Protein AF-A0A7S4UGC6-F1 (afdb_monomer)

Solvent-accessible surface area (backbone atoms only — not comparable to full-atom values): 9106 Å² total; per-residue (Å²): 130,59,72,67,58,53,52,45,73,76,44,45,40,82,40,81,55,88,92,41,71,44,78,51,76,73,65,62,69,47,45,74,21,87,69,44,43,24,48,75,47,74,45,97,63,78,42,79,46,76,44,71,74,55,94,80,62,94,88,63,78,68,21,27,57,88,55,56,77,73,48,64,61,45,42,60,70,58,44,37,61,72,36,48,86,73,77,51,78,72,70,37,73,64,57,62,33,70,47,25,86,64,47,61,40,75,42,81,56,90,86,56,87,28,40,23,25,28,48,43,85,57,92,86,56,54,79,72,54,63,62,56,49,75,52,53,40,48,16,77,66,82,59,53,67,82,78,132

Mean predicted aligned error: 6.18 Å

Secondary structure (DSSP, 8-state):
--HHHHHHHHH-EE-SSTT-EE--TTGGGSEE-SS-SEEEEEETTTEEEEEESS---TTPPPEE-SS-HHHHTS-HHHHHHHHGGGTS---SHHHHSSEEEEEEEE-SSTT---EEEEEPPPTT--HHHHHHTTSPPPPTTT------

Organism: NCBI:txid311494

Foldseek 3Di:
DDPVVVCCQQAWDDFPPPPDTDHDPVVSVAAADLPFQWEWDDDPGHDIDIGGPDDDDPPDGGHYHPDDPVLSLDWLVSVQVVCVSNVDGDPHPQSVPQFGPSAWDADPPVPDRFTFTQTHDDPPDDPVVVVVSVWTAATPTPRHGDDD

InterPro domains:
  IPR001214 SET domain [PF00856] (25-66)
  IPR046341 SET domain superfamily [G3DSA:2.170.270.10] (2-100)
  IPR046341 SET domain superfamily [SSF82199] (17-93)
  IPR050869 Histone-lysine N-methyltransferase [PTHR12197] (3-142)

Sequence (148 aa):
LSAAVAVMQFNGFELPDPGALGLYERTSMIAHSCCPTAEFAFVDGDTVVVTALTGMEAGEEVTVSYLEPAGLLQSTPLRRSRLEGWLFTCRCQRCTWPADLARGFCCVDPGCRG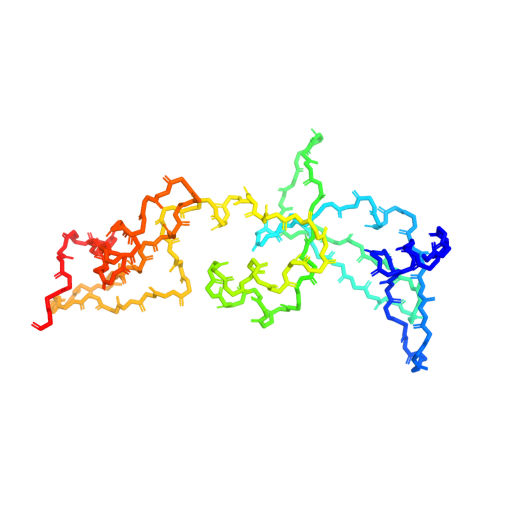TCFIPSVREDSDAHEAQAALATQPCDACGEELRG

Nearest PDB structures (foldseek):
  6fnd-assembly1_B  TM=8.288E-01  e=4.208E-10  Toxoplasma gondii TgCatPRC2
  4au7-assembly1_A  TM=7.842E-01  e=8.753E-03  Mus musculus
  8t9f-assembly1_K  TM=8.096E-01  e=1.059E-02  Homo sapiens
  8t9h-assembly1_K  TM=7.962E-01  e=1.757E-02  Homo sapiens
  2g46-assembly1_B  TM=7.131E-01  e=5.495E-02  Paramecium bursaria Chlorella virus 1

pLDDT: mean 89.68, std 12.52, range [46.31, 98.38]

Structure (mmCIF, N/CA/C/O backbone):
data_AF-A0A7S4UGC6-F1
#
_entry.id   AF-A0A7S4UGC6-F1
#
loop_
_atom_site.group_PDB
_atom_site.id
_atom_site.type_symbol
_atom_site.label_atom_id
_atom_site.label_alt_id
_atom_site.label_comp_id
_atom_site.label_asym_id
_atom_site.label_entity_id
_atom_site.label_seq_id
_atom_site.pdbx_PDB_ins_code
_atom_site.Cartn_x
_atom_site.Cartn_y
_atom_site.Cartn_z
_atom_site.occupancy
_atom_site.B_iso_or_equiv
_atom_site.auth_seq_id
_atom_site.auth_comp_id
_atom_site.auth_asym_id
_atom_site.auth_atom_id
_atom_site.pdbx_PDB_model_num
ATOM 1 N N . LEU A 1 1 ? 23.141 13.377 -9.007 1.00 59.78 1 LEU A N 1
ATOM 2 C CA . LEU A 1 1 ? 22.977 12.019 -9.575 1.00 59.78 1 LEU A CA 1
ATOM 3 C C . LEU A 1 1 ? 22.639 12.148 -11.054 1.00 59.78 1 LEU A C 1
ATOM 5 O O . LEU A 1 1 ? 21.972 13.113 -11.406 1.00 59.78 1 LEU A O 1
ATOM 9 N N . SER A 1 2 ? 23.101 11.240 -11.917 1.00 88.69 2 SER A N 1
ATOM 10 C CA . SER A 1 2 ? 22.647 11.223 -13.315 1.00 88.69 2 SER A CA 1
ATOM 11 C C . SER A 1 2 ? 21.170 10.811 -13.384 1.00 88.69 2 SER A C 1
ATOM 13 O O . SER A 1 2 ? 20.697 10.057 -12.533 1.00 88.69 2 SER A O 1
ATOM 15 N N . ALA A 1 3 ? 20.440 11.296 -14.393 1.00 90.94 3 ALA A N 1
ATOM 16 C CA . ALA A 1 3 ? 19.016 10.990 -14.564 1.00 90.94 3 ALA A CA 1
ATOM 17 C C . ALA A 1 3 ? 18.744 9.475 -14.643 1.00 90.94 3 ALA A C 1
ATOM 19 O O . ALA A 1 3 ? 17.786 8.993 -14.051 1.00 90.94 3 ALA A O 1
ATOM 20 N N . ALA A 1 4 ? 19.631 8.716 -15.293 1.00 90.88 4 ALA A N 1
ATOM 21 C CA . ALA A 1 4 ? 19.511 7.263 -15.406 1.00 90.88 4 ALA A CA 1
ATOM 22 C C . ALA A 1 4 ? 19.580 6.545 -14.046 1.00 90.88 4 ALA A C 1
ATOM 24 O O . ALA A 1 4 ? 18.800 5.631 -13.799 1.00 90.88 4 ALA A O 1
ATOM 25 N N . VAL A 1 5 ? 20.466 6.979 -13.140 1.00 91.56 5 VAL A N 1
ATOM 26 C CA . VAL A 1 5 ? 20.553 6.382 -11.795 1.00 91.56 5 VAL A CA 1
ATOM 27 C C . VAL A 1 5 ? 19.285 6.675 -10.997 1.00 91.56 5 VAL A C 1
ATOM 29 O O . VAL A 1 5 ? 18.788 5.788 -10.315 1.00 91.56 5 VAL A O 1
ATOM 32 N N . ALA A 1 6 ? 18.721 7.880 -11.125 1.00 93.00 6 ALA A N 1
ATOM 33 C CA . ALA A 1 6 ? 17.451 8.206 -10.480 1.00 93.00 6 ALA A CA 1
ATOM 34 C C . ALA A 1 6 ? 16.302 7.337 -11.021 1.00 93.00 6 ALA A C 1
ATOM 36 O O . ALA A 1 6 ? 15.535 6.790 -10.238 1.00 93.00 6 ALA A O 1
ATOM 37 N N . VAL A 1 7 ? 16.217 7.140 -12.344 1.00 94.62 7 VAL A N 1
ATOM 38 C CA . VAL A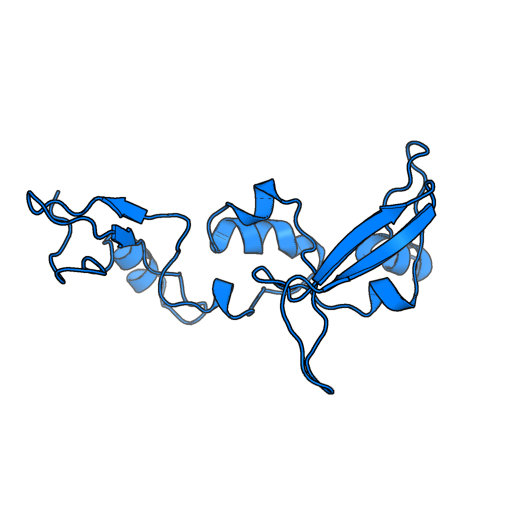 1 7 ? 15.211 6.247 -12.947 1.00 94.62 7 VAL A CA 1
ATOM 39 C C . VAL A 1 7 ? 15.309 4.840 -12.358 1.00 94.62 7 VAL A C 1
ATOM 41 O O . VAL A 1 7 ? 14.296 4.324 -11.890 1.00 94.62 7 VAL A O 1
ATOM 44 N N . MET A 1 8 ? 16.513 4.259 -12.311 1.00 94.12 8 MET A N 1
ATOM 45 C CA . MET A 1 8 ? 16.736 2.932 -11.724 1.00 94.12 8 MET A CA 1
ATOM 46 C C . MET A 1 8 ? 16.383 2.880 -10.236 1.00 94.12 8 MET A C 1
ATOM 48 O O . MET A 1 8 ? 15.808 1.899 -9.787 1.00 94.12 8 MET A O 1
ATOM 52 N N . GLN A 1 9 ? 16.692 3.928 -9.473 1.00 92.44 9 GLN A N 1
ATOM 53 C CA . GLN A 1 9 ? 16.428 3.968 -8.035 1.00 92.44 9 GLN A CA 1
ATOM 54 C C . GLN A 1 9 ? 14.929 3.914 -7.703 1.00 92.44 9 GLN A C 1
ATOM 56 O O . GLN A 1 9 ? 14.556 3.274 -6.727 1.00 92.44 9 GLN A O 1
ATOM 61 N N . PHE A 1 10 ? 14.079 4.584 -8.486 1.00 93.94 10 PHE A N 1
ATOM 62 C CA . PHE A 1 10 ? 12.641 4.669 -8.192 1.00 93.94 10 PHE A CA 1
ATOM 63 C C . PHE A 1 10 ? 11.782 3.648 -8.950 1.00 93.94 10 PHE A C 1
ATOM 65 O O . PHE A 1 10 ? 10.653 3.396 -8.538 1.00 93.94 10 PHE A O 1
ATOM 72 N N . ASN A 1 11 ? 12.291 3.089 -10.053 1.00 95.69 11 ASN A N 1
ATOM 73 C CA . ASN A 1 11 ? 11.522 2.229 -10.963 1.00 95.69 11 ASN A CA 1
ATOM 74 C C . ASN A 1 11 ? 12.177 0.871 -11.233 1.00 95.69 11 ASN A C 1
ATOM 76 O O . ASN A 1 11 ? 11.599 0.061 -11.956 1.00 95.69 11 ASN A O 1
ATOM 80 N N . GLY A 1 12 ? 13.394 0.647 -10.735 1.00 94.25 12 GLY A N 1
ATOM 81 C CA . GLY A 1 12 ? 14.115 -0.603 -10.919 1.00 94.25 12 GLY A CA 1
ATOM 82 C C . GLY A 1 12 ? 13.507 -1.719 -10.079 1.00 94.25 12 GLY A C 1
ATOM 83 O O . GLY A 1 12 ? 13.161 -1.514 -8.917 1.00 94.25 12 GLY A O 1
ATOM 84 N N . PHE A 1 13 ? 13.415 -2.904 -10.668 1.00 92.75 13 PHE A N 1
ATOM 85 C CA . PHE A 1 13 ? 12.984 -4.118 -9.989 1.00 92.75 13 PHE A CA 1
ATOM 86 C C . PHE A 1 13 ? 14.157 -5.084 -9.870 1.00 92.75 13 PHE A C 1
ATOM 88 O O . PHE A 1 13 ? 14.903 -5.259 -10.833 1.00 92.75 13 PHE A O 1
ATOM 95 N N . GLU A 1 14 ? 14.311 -5.717 -8.712 1.00 90.62 14 GLU A N 1
ATOM 96 C CA . GLU A 1 14 ? 15.311 -6.769 -8.522 1.00 90.62 14 GLU A CA 1
ATOM 97 C C . GLU A 1 14 ? 14.973 -7.993 -9.380 1.00 90.62 14 GLU A C 1
ATOM 99 O O . GLU A 1 14 ? 13.836 -8.465 -9.391 1.00 90.62 14 GLU A O 1
ATOM 104 N N . LEU A 1 15 ? 15.971 -8.483 -10.116 1.00 90.62 15 LEU A N 1
ATOM 105 C CA . LEU A 1 15 ? 15.883 -9.700 -10.921 1.00 90.62 15 LEU A CA 1
ATOM 106 C C . LEU A 1 15 ? 16.474 -10.898 -10.151 1.00 90.62 15 LEU A C 1
ATOM 108 O O . LEU A 1 15 ? 17.176 -10.700 -9.158 1.00 90.62 15 LEU A O 1
ATOM 112 N N . PRO A 1 16 ? 16.232 -12.147 -10.597 1.00 87.88 16 PRO A N 1
ATOM 113 C CA . PRO A 1 16 ? 16.747 -13.342 -9.925 1.00 87.88 16 PRO A CA 1
ATOM 114 C C . PRO A 1 16 ? 18.273 -13.383 -9.802 1.00 87.88 16 PRO A C 1
ATOM 116 O O . PRO A 1 16 ? 18.796 -13.940 -8.837 1.00 87.88 16 PRO A O 1
ATOM 119 N N . ASP A 1 17 ? 18.980 -12.799 -10.771 1.00 88.19 17 ASP A N 1
ATOM 120 C CA . ASP A 1 17 ? 20.432 -12.670 -10.724 1.00 88.19 17 ASP A CA 1
ATOM 121 C C . ASP A 1 17 ? 20.829 -11.624 -9.664 1.00 88.19 17 ASP A C 1
ATOM 123 O O . ASP A 1 17 ? 20.448 -10.455 -9.780 1.00 88.19 17 ASP A O 1
ATOM 127 N N . PRO A 1 18 ? 21.620 -11.989 -8.635 1.00 89.44 18 PRO A N 1
ATOM 128 C CA . PRO A 1 18 ? 21.940 -11.080 -7.540 1.00 89.44 18 PRO A CA 1
ATOM 129 C C . PRO A 1 18 ? 22.579 -9.769 -8.011 1.00 89.44 18 PRO A C 1
ATOM 131 O O . PRO A 1 18 ? 23.635 -9.760 -8.645 1.00 89.44 18 PRO A O 1
ATOM 134 N N . GLY A 1 19 ? 21.950 -8.647 -7.655 1.00 88.00 19 GLY A N 1
ATOM 135 C CA . GLY A 1 19 ? 22.405 -7.303 -8.018 1.00 88.00 19 GLY A CA 1
ATOM 136 C C . GLY A 1 19 ? 22.005 -6.848 -9.426 1.00 88.00 19 GLY A C 1
ATOM 137 O O . GLY A 1 19 ? 22.334 -5.722 -9.802 1.00 88.00 19 GLY A O 1
ATOM 138 N N . ALA A 1 20 ? 21.294 -7.677 -10.195 1.00 91.25 20 ALA A N 1
ATOM 139 C CA . ALA A 1 20 ? 20.696 -7.270 -11.457 1.00 91.25 20 ALA A CA 1
ATOM 140 C C . ALA A 1 20 ? 19.367 -6.537 -11.217 1.00 91.25 20 ALA A C 1
ATOM 142 O O . ALA A 1 20 ? 18.555 -6.928 -10.378 1.00 91.25 20 ALA A O 1
ATOM 143 N N . LEU A 1 21 ? 19.151 -5.466 -11.983 1.00 92.81 21 LEU A N 1
ATOM 144 C CA . LEU A 1 21 ? 17.931 -4.666 -11.949 1.00 92.81 21 LEU A CA 1
ATOM 145 C C . LEU A 1 21 ? 17.300 -4.612 -13.343 1.00 92.81 21 LEU A C 1
ATOM 147 O O . LEU A 1 21 ? 17.999 -4.390 -14.334 1.00 92.81 21 LEU A O 1
ATOM 151 N N . GLY A 1 22 ? 15.981 -4.762 -13.405 1.00 93.56 22 GLY A N 1
ATOM 152 C CA . GLY A 1 22 ? 15.168 -4.613 -14.609 1.00 93.56 22 GLY A CA 1
ATOM 153 C C . GLY A 1 22 ? 14.325 -3.339 -14.584 1.00 93.56 22 GLY A C 1
ATOM 154 O O . GLY A 1 22 ? 13.952 -2.848 -13.519 1.00 93.56 22 GLY A O 1
ATOM 155 N N . LEU A 1 23 ? 14.001 -2.811 -15.767 1.00 95.75 23 LEU A N 1
ATOM 156 C CA . LEU A 1 23 ? 13.029 -1.730 -15.946 1.00 95.75 23 LEU A CA 1
ATOM 157 C C . LEU A 1 23 ? 11.873 -2.219 -16.813 1.00 95.75 23 LEU A C 1
ATOM 159 O O . LEU A 1 23 ? 12.085 -2.720 -17.916 1.00 95.75 23 LEU A O 1
ATOM 163 N N . TYR A 1 24 ? 10.653 -2.001 -16.331 1.00 96.25 24 TYR A N 1
ATOM 164 C CA . TYR A 1 24 ? 9.425 -2.436 -16.986 1.00 96.25 24 TYR A CA 1
ATOM 165 C C . TYR A 1 24 ? 8.516 -1.236 -17.178 1.00 96.25 24 TYR A C 1
ATOM 167 O O . TYR A 1 24 ? 7.754 -0.887 -16.284 1.00 96.25 24 TYR A O 1
ATOM 175 N N . GLU A 1 25 ? 8.589 -0.615 -18.354 1.00 95.88 25 GLU A N 1
ATOM 176 C CA . GLU A 1 25 ? 7.938 0.668 -18.650 1.00 95.88 25 GLU A CA 1
ATOM 177 C C . GLU A 1 25 ? 6.478 0.730 -18.173 1.00 95.88 25 GLU A C 1
ATOM 179 O O . GLU A 1 25 ? 6.106 1.642 -17.443 1.00 95.88 25 GLU A O 1
ATOM 184 N N . ARG A 1 26 ? 5.657 -0.267 -18.533 1.00 96.31 26 ARG A N 1
ATOM 185 C CA . ARG A 1 26 ? 4.235 -0.309 -18.154 1.00 96.31 26 ARG A CA 1
ATOM 186 C C . ARG A 1 26 ? 4.028 -0.510 -16.657 1.00 96.31 26 ARG A C 1
ATOM 188 O O . ARG A 1 26 ? 3.158 0.134 -16.085 1.00 96.31 26 ARG A O 1
ATOM 195 N N . THR A 1 27 ? 4.820 -1.376 -16.030 1.00 96.44 27 THR A N 1
ATOM 196 C CA . THR A 1 27 ? 4.733 -1.640 -14.588 1.00 96.44 27 THR A CA 1
ATOM 197 C C . THR A 1 27 ? 5.153 -0.413 -13.784 1.00 96.44 27 THR A C 1
ATOM 199 O O . THR A 1 27 ? 4.518 -0.090 -12.788 1.00 96.44 27 THR A O 1
ATOM 202 N N . SER A 1 28 ? 6.161 0.328 -14.248 1.00 96.75 28 SER A N 1
ATOM 203 C CA . SER A 1 28 ? 6.637 1.565 -13.619 1.00 96.75 28 SER A CA 1
ATOM 204 C C . SER A 1 28 ? 5.616 2.712 -13.652 1.00 96.75 28 SER A C 1
ATOM 206 O O . SER A 1 28 ? 5.775 3.683 -12.921 1.00 96.75 28 SER A O 1
ATOM 208 N N . MET A 1 29 ? 4.561 2.620 -14.472 1.00 96.88 29 MET A N 1
ATOM 209 C CA . MET A 1 29 ? 3.458 3.592 -14.480 1.00 96.88 29 MET A CA 1
ATOM 210 C C . MET A 1 29 ? 2.371 3.288 -13.437 1.00 96.88 29 MET A C 1
ATOM 212 O O . MET A 1 29 ? 1.499 4.125 -13.217 1.00 96.88 29 MET A O 1
ATOM 216 N N . ILE A 1 30 ? 2.379 2.097 -12.830 1.00 97.94 30 ILE A N 1
ATOM 217 C CA . ILE A 1 30 ? 1.335 1.658 -11.900 1.00 97.94 30 ILE A CA 1
ATOM 218 C C . ILE A 1 30 ? 1.588 2.284 -10.533 1.00 97.94 30 ILE A C 1
ATOM 220 O O . ILE A 1 30 ? 2.634 2.055 -9.936 1.00 97.94 30 ILE A O 1
ATOM 224 N N . ALA A 1 31 ? 0.616 3.030 -10.012 1.00 98.00 31 ALA A N 1
ATOM 225 C CA . ALA A 1 31 ? 0.742 3.698 -8.726 1.00 98.00 31 ALA A CA 1
ATOM 226 C C . ALA A 1 31 ? 0.675 2.733 -7.529 1.00 98.00 31 ALA A C 1
ATOM 228 O O . 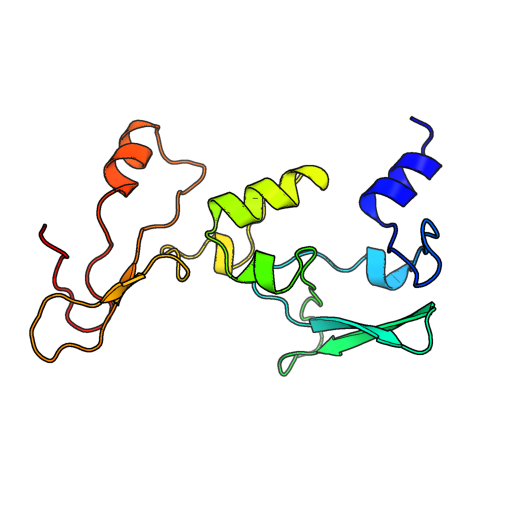ALA A 1 31 ? 0.113 1.633 -7.582 1.00 98.00 31 ALA A O 1
ATOM 229 N N . HIS A 1 32 ? 1.206 3.201 -6.399 1.00 98.12 32 HIS A N 1
ATOM 230 C CA . HIS A 1 32 ? 1.127 2.493 -5.131 1.00 98.12 32 HIS A CA 1
ATOM 231 C C . HIS A 1 32 ? -0.255 2.604 -4.464 1.00 98.12 32 HIS A C 1
ATOM 233 O O . HIS A 1 32 ? -0.783 3.702 -4.284 1.00 98.12 32 HIS A O 1
ATOM 239 N N . SER A 1 33 ? -0.755 1.493 -3.918 1.00 98.06 33 SER A N 1
ATOM 240 C CA . SER A 1 33 ? -1.807 1.479 -2.896 1.00 98.06 33 SER A CA 1
ATOM 241 C C . SER A 1 33 ? -1.523 0.433 -1.809 1.00 98.06 33 SER A C 1
ATOM 243 O O . SER A 1 33 ? -1.082 -0.679 -2.091 1.00 98.06 33 SER A O 1
ATOM 245 N N . CYS A 1 34 ? -1.820 0.756 -0.540 1.00 97.44 34 CYS A N 1
ATOM 246 C CA . CYS A 1 34 ? -1.795 -0.220 0.565 1.00 97.44 34 CYS A CA 1
ATOM 247 C C . CYS A 1 34 ? -3.034 -1.142 0.587 1.00 97.44 34 CYS A C 1
ATOM 249 O O . CYS A 1 34 ? -3.120 -2.025 1.446 1.00 97.44 34 CYS A O 1
ATOM 251 N N . CYS A 1 35 ? -4.005 -0.888 -0.293 1.00 96.31 35 CYS A N 1
ATOM 252 C CA . CYS A 1 35 ? -5.132 -1.754 -0.637 1.00 96.31 35 CYS A CA 1
ATOM 253 C C . CYS A 1 35 ? -5.179 -1.816 -2.174 1.00 96.31 35 CYS A C 1
ATOM 255 O O . CYS A 1 35 ? -5.914 -1.044 -2.793 1.00 96.31 35 CYS A O 1
ATOM 257 N N . PRO A 1 36 ? -4.258 -2.575 -2.789 1.00 97.56 36 PRO A N 1
ATOM 258 C CA . PRO A 1 36 ? -4.063 -2.542 -4.231 1.00 97.56 36 PRO A CA 1
ATOM 259 C C . PRO A 1 36 ? -5.194 -3.254 -4.977 1.00 97.56 36 PRO A C 1
ATOM 261 O O . PRO A 1 36 ? -5.815 -4.175 -4.445 1.00 97.56 36 PRO A O 1
ATOM 264 N N . THR A 1 37 ? -5.433 -2.844 -6.222 1.00 98.12 37 THR A N 1
ATOM 265 C CA . THR A 1 37 ? -6.393 -3.499 -7.128 1.00 98.12 37 THR A CA 1
ATOM 266 C C . THR A 1 37 ? -5.771 -4.680 -7.874 1.00 98.12 37 THR A C 1
ATOM 268 O O . THR A 1 37 ? -6.494 -5.566 -8.329 1.00 98.12 37 THR A O 1
ATOM 271 N N . ALA A 1 38 ? -4.440 -4.741 -7.943 1.00 97.94 38 ALA A N 1
ATOM 272 C CA . ALA A 1 38 ? -3.685 -5.822 -8.559 1.00 97.94 38 ALA A CA 1
ATOM 273 C C . ALA A 1 38 ? -2.435 -6.201 -7.745 1.00 97.94 38 ALA A C 1
ATOM 275 O O . ALA A 1 38 ? -1.906 -5.419 -6.954 1.00 97.94 38 ALA A O 1
ATOM 276 N N . GLU A 1 39 ? -1.930 -7.407 -7.975 1.00 96.19 39 GLU A N 1
ATOM 277 C CA . GLU A 1 39 ? -0.584 -7.822 -7.583 1.00 96.19 39 GLU A CA 1
ATOM 278 C C . GLU A 1 39 ? 0.319 -7.927 -8.813 1.00 96.19 39 GLU A C 1
ATOM 280 O O . GLU A 1 39 ? -0.168 -8.019 -9.941 1.00 96.19 39 GLU A O 1
ATOM 285 N N . PHE A 1 40 ? 1.635 -7.928 -8.600 1.00 93.75 40 PHE A N 1
ATOM 286 C CA . PHE A 1 40 ? 2.588 -8.279 -9.646 1.00 93.75 40 PHE A CA 1
ATOM 287 C C . PHE A 1 40 ? 3.497 -9.416 -9.182 1.00 93.75 40 PHE A C 1
ATOM 289 O O . PHE A 1 40 ? 3.836 -9.510 -8.002 1.00 93.75 40 PHE A O 1
ATOM 296 N N . ALA A 1 41 ? 3.905 -10.261 -10.121 1.00 92.12 41 ALA A N 1
ATOM 297 C CA . ALA A 1 41 ? 4.850 -11.343 -9.892 1.00 92.12 41 ALA A CA 1
ATOM 298 C C . ALA A 1 41 ? 5.810 -11.475 -11.076 1.00 92.12 41 ALA A C 1
ATOM 300 O O . ALA A 1 41 ? 5.452 -11.171 -12.216 1.00 92.12 41 ALA A O 1
ATOM 301 N N . PHE A 1 42 ? 7.017 -11.964 -10.800 1.00 92.19 42 PHE A N 1
ATOM 302 C CA . PHE A 1 42 ? 7.956 -12.389 -11.832 1.00 92.19 42 PHE A CA 1
ATOM 303 C C . PHE A 1 42 ? 7.678 -13.843 -12.218 1.00 92.19 42 PHE A C 1
ATOM 305 O O . PHE A 1 42 ? 7.681 -14.729 -11.363 1.00 92.19 42 PHE A O 1
ATOM 312 N N . VAL A 1 43 ? 7.458 -14.086 -13.506 1.00 92.06 43 VAL A N 1
ATOM 313 C CA . VAL A 1 43 ? 7.401 -15.416 -14.122 1.00 92.06 43 VAL A CA 1
ATOM 314 C C . VAL A 1 43 ? 8.588 -15.572 -15.063 1.00 92.06 43 VAL A C 1
ATOM 316 O O . VAL A 1 43 ? 9.093 -14.582 -15.591 1.00 92.06 43 VAL A O 1
ATOM 319 N N . ASP A 1 44 ? 9.076 -16.802 -15.217 1.00 90.38 44 ASP A N 1
ATOM 320 C CA . ASP A 1 44 ? 10.221 -17.137 -16.080 1.00 90.38 44 ASP A CA 1
ATOM 321 C C . ASP A 1 44 ? 11.490 -16.289 -15.832 1.00 90.38 44 ASP A C 1
ATOM 323 O O . ASP A 1 44 ? 12.384 -16.205 -16.667 1.00 90.38 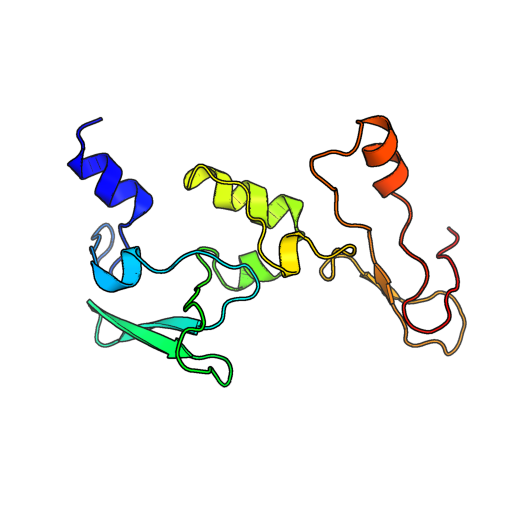44 ASP A O 1
ATOM 327 N N . GLY A 1 45 ? 11.594 -15.694 -14.640 1.00 87.12 45 GLY A N 1
ATOM 328 C CA . GLY A 1 45 ? 12.741 -14.929 -14.157 1.00 87.12 45 GLY A CA 1
ATOM 329 C C . GLY A 1 45 ? 12.749 -13.445 -14.530 1.00 87.12 45 GLY A C 1
ATOM 330 O O . GLY A 1 45 ? 13.230 -12.643 -13.739 1.00 87.12 45 GLY A O 1
ATOM 331 N N . ASP A 1 46 ? 12.190 -13.049 -15.669 1.00 90.50 46 ASP A N 1
ATOM 332 C CA . ASP A 1 46 ? 12.282 -11.667 -16.163 1.00 90.50 46 ASP A CA 1
ATOM 333 C C . ASP A 1 46 ? 10.959 -11.095 -16.682 1.00 90.50 46 ASP A C 1
ATOM 335 O O . ASP A 1 46 ? 10.917 -9.953 -17.138 1.00 90.50 46 ASP A O 1
ATOM 339 N N . THR A 1 47 ? 9.866 -11.849 -16.612 1.00 93.56 47 THR A N 1
ATOM 340 C CA . THR A 1 47 ? 8.573 -11.412 -17.131 1.00 93.56 47 THR A CA 1
ATOM 341 C C . THR A 1 47 ? 7.676 -10.983 -15.981 1.00 93.56 47 THR A C 1
ATOM 343 O O . THR A 1 47 ? 7.362 -11.773 -15.096 1.00 93.56 47 THR A O 1
ATOM 346 N N . VAL A 1 48 ? 7.233 -9.723 -15.985 1.00 94.50 48 VAL A N 1
ATOM 347 C CA . VAL A 1 48 ? 6.285 -9.220 -14.981 1.00 94.50 48 VAL A CA 1
ATOM 348 C C . VAL A 1 48 ? 4.855 -9.515 -15.421 1.00 94.50 48 VAL A C 1
ATOM 350 O O . VAL A 1 48 ? 4.403 -9.035 -16.461 1.00 94.50 48 VAL A O 1
ATOM 353 N N . VAL A 1 49 ? 4.126 -10.256 -14.593 1.00 96.44 49 VAL A N 1
ATOM 354 C CA . VAL A 1 49 ? 2.684 -10.482 -14.728 1.00 96.44 49 VAL A CA 1
ATOM 355 C C . VAL A 1 49 ? 1.969 -9.642 -13.684 1.00 96.44 49 VAL A C 1
ATOM 357 O O . VAL A 1 49 ? 2.287 -9.738 -12.502 1.00 96.44 49 VAL A O 1
ATOM 360 N N . VAL A 1 50 ? 1.005 -8.830 -14.121 1.00 97.25 50 VAL A N 1
ATOM 361 C CA . VAL A 1 50 ? 0.122 -8.055 -13.240 1.00 97.25 50 VAL A CA 1
ATOM 362 C C . VAL A 1 50 ? -1.262 -8.694 -13.264 1.00 97.25 50 VAL A C 1
ATOM 364 O O . VAL A 1 50 ? -1.877 -8.798 -14.327 1.00 97.25 50 VAL A O 1
ATOM 367 N N . THR A 1 51 ? -1.747 -9.112 -12.099 1.00 97.44 51 THR A N 1
ATOM 368 C CA . THR A 1 51 ? -3.000 -9.861 -11.945 1.00 9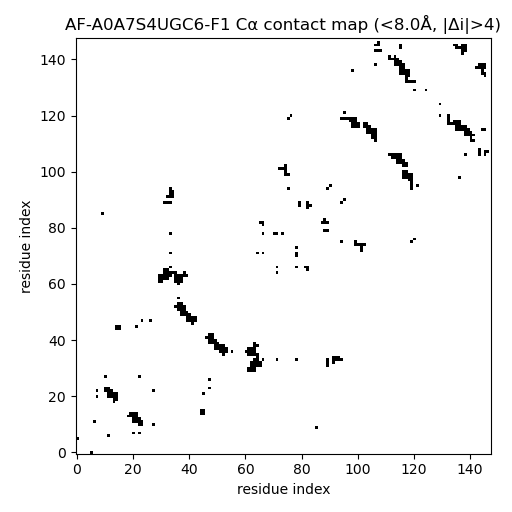7.44 51 THR A CA 1
ATOM 369 C C . THR A 1 51 ? -3.957 -9.081 -11.056 1.00 97.44 51 THR A C 1
ATOM 371 O O . THR A 1 51 ? -3.595 -8.682 -9.951 1.00 97.44 51 THR A O 1
ATOM 374 N N . ALA A 1 52 ? -5.188 -8.867 -11.522 1.00 97.75 52 ALA A N 1
ATOM 375 C CA . ALA A 1 52 ? -6.221 -8.212 -10.725 1.00 97.75 52 ALA A CA 1
ATOM 376 C C . ALA A 1 52 ? -6.599 -9.064 -9.498 1.00 97.75 52 ALA A C 1
ATOM 378 O O . ALA A 1 52 ? -6.813 -10.270 -9.614 1.00 97.75 52 ALA A O 1
ATOM 379 N N . LEU A 1 53 ? -6.712 -8.422 -8.332 1.00 96.81 53 LEU A N 1
ATOM 380 C CA . LEU A 1 53 ? -7.115 -9.049 -7.065 1.00 96.81 53 LEU A CA 1
ATOM 381 C C . LEU A 1 53 ? -8.629 -8.972 -6.822 1.00 96.81 53 LEU A C 1
ATOM 383 O O . LEU A 1 53 ? -9.167 -9.672 -5.968 1.00 96.81 53 LEU A O 1
ATOM 387 N N . THR A 1 54 ? -9.318 -8.107 -7.563 1.00 93.31 54 THR A N 1
ATOM 388 C CA . THR A 1 54 ? -10.760 -7.868 -7.477 1.00 93.31 54 THR A CA 1
ATOM 389 C C . THR A 1 54 ? -11.352 -7.756 -8.879 1.00 93.31 54 THR A C 1
ATOM 391 O O . THR A 1 54 ? -10.628 -7.533 -9.850 1.00 93.31 54 THR A O 1
ATOM 394 N N . GLY A 1 55 ? -12.674 -7.907 -8.997 1.00 96.81 55 GLY A N 1
ATOM 395 C CA . GLY A 1 55 ? -13.377 -7.482 -10.206 1.00 96.81 55 GLY A CA 1
ATOM 396 C C . GLY A 1 55 ? -13.155 -5.986 -10.429 1.00 96.81 55 GLY A C 1
ATOM 397 O O . GLY A 1 55 ? -13.182 -5.227 -9.460 1.00 96.81 55 GLY A O 1
ATOM 398 N N . MET A 1 56 ? -12.907 -5.601 -11.682 1.00 95.81 56 MET A N 1
ATOM 399 C CA . MET A 1 56 ? -12.636 -4.219 -12.069 1.00 95.81 56 MET A CA 1
ATOM 400 C C . MET A 1 56 ? -13.491 -3.806 -13.265 1.00 95.81 56 MET A C 1
ATOM 402 O O . MET A 1 56 ? -13.734 -4.607 -14.174 1.00 95.81 56 MET A O 1
ATOM 406 N N . GLU A 1 57 ? -13.907 -2.547 -13.281 1.00 97.31 57 GLU A N 1
ATOM 407 C CA . GLU A 1 57 ? -14.614 -1.917 -14.392 1.00 97.31 57 GLU A CA 1
ATOM 408 C C . GLU A 1 57 ? -13.662 -1.119 -15.297 1.00 97.31 57 GLU A C 1
ATOM 410 O O . GLU A 1 57 ? -12.562 -0.711 -14.917 1.00 97.31 57 GLU A O 1
ATOM 415 N N . ALA A 1 58 ? -14.079 -0.887 -16.544 1.00 97.12 58 ALA A N 1
ATOM 416 C CA . ALA A 1 58 ? -13.286 -0.099 -17.479 1.00 97.12 58 ALA A CA 1
ATOM 417 C C . ALA A 1 58 ? -13.134 1.350 -16.982 1.00 97.12 58 ALA A C 1
ATOM 419 O O . ALA A 1 58 ? -14.123 2.041 -16.751 1.00 97.12 58 ALA A O 1
ATOM 420 N N . GLY A 1 59 ? -11.887 1.816 -16.883 1.00 96.94 59 GLY A N 1
ATOM 421 C CA . GLY A 1 59 ? -11.553 3.153 -16.386 1.00 96.94 59 GLY A CA 1
ATOM 422 C C . GLY A 1 59 ? -11.133 3.192 -14.916 1.00 96.94 59 GLY A C 1
ATOM 423 O O . GLY A 1 59 ? -10.643 4.230 -14.476 1.00 96.94 59 GLY A O 1
ATOM 424 N N . GLU A 1 60 ? -11.262 2.088 -14.174 1.00 97.12 60 GLU A N 1
ATOM 425 C CA . GLU A 1 60 ? -10.698 1.988 -12.828 1.00 97.12 60 GLU A CA 1
ATOM 426 C C . GLU A 1 60 ? -9.165 1.932 -12.854 1.00 97.12 60 GLU A C 1
ATOM 428 O O . GLU A 1 60 ? -8.544 1.382 -13.768 1.00 97.12 60 GLU A O 1
ATOM 433 N N . GLU A 1 61 ? -8.545 2.513 -11.829 1.00 97.31 61 GLU A N 1
ATOM 434 C CA . GLU A 1 61 ? -7.093 2.567 -11.711 1.00 97.31 61 GLU A CA 1
ATOM 435 C C . GLU A 1 61 ? -6.515 1.204 -11.297 1.00 97.31 61 GLU A C 1
ATOM 437 O O . GLU A 1 61 ? -6.925 0.581 -10.310 1.00 97.31 61 GLU A O 1
ATOM 442 N N . VAL A 1 62 ? -5.501 0.753 -12.035 1.00 97.94 62 VAL A N 1
ATOM 443 C CA . VAL A 1 62 ? -4.660 -0.372 -11.621 1.00 97.94 62 VAL A CA 1
ATOM 444 C C . VAL A 1 62 ? -3.618 0.157 -10.640 1.00 97.94 62 VAL A C 1
ATOM 446 O O . VAL A 1 62 ? -2.857 1.063 -10.970 1.00 97.94 62 VAL A O 1
ATOM 449 N N . THR A 1 63 ? -3.568 -0.421 -9.444 1.00 98.38 63 THR A N 1
ATOM 450 C CA . THR A 1 63 ? -2.600 -0.087 -8.393 1.00 98.38 63 THR A CA 1
ATOM 451 C C . THR A 1 63 ? -1.976 -1.358 -7.833 1.00 98.38 63 THR A C 1
ATOM 453 O O . THR A 1 63 ? -2.641 -2.391 -7.750 1.00 98.38 63 THR A O 1
ATOM 456 N N . VAL A 1 64 ? -0.712 -1.279 -7.416 1.00 97.75 64 VAL A N 1
ATOM 457 C CA . VAL A 1 64 ? 0.029 -2.381 -6.774 1.00 97.75 64 VAL A CA 1
ATOM 458 C C . VAL A 1 64 ? 0.614 -1.937 -5.433 1.00 97.75 64 VAL A C 1
ATOM 460 O O . VAL A 1 64 ? 0.679 -0.748 -5.116 1.00 97.75 64 VAL A O 1
ATOM 463 N N . SER A 1 65 ? 1.060 -2.882 -4.609 1.00 97.31 65 SER A N 1
ATOM 464 C CA . SER A 1 65 ? 1.852 -2.550 -3.423 1.00 97.31 65 SER A CA 1
ATOM 465 C C . SER A 1 65 ? 3.333 -2.443 -3.788 1.00 97.31 65 SER A C 1
ATOM 467 O O . SER A 1 65 ? 3.874 -3.333 -4.431 1.00 97.31 65 SER A O 1
ATOM 469 N N . TYR A 1 66 ? 4.000 -1.381 -3.331 1.00 96.62 66 TYR A N 1
ATOM 470 C CA . TYR A 1 66 ? 5.466 -1.258 -3.389 1.00 96.62 66 TYR A CA 1
ATOM 471 C C . TYR A 1 66 ? 6.114 -1.869 -2.142 1.00 96.62 66 TYR A C 1
ATOM 473 O O . TYR A 1 66 ? 7.328 -2.004 -2.048 1.00 96.62 66 TYR A O 1
ATOM 481 N N . LEU A 1 67 ? 5.289 -2.206 -1.149 1.00 96.00 67 LEU A N 1
ATOM 482 C CA . LEU A 1 67 ? 5.698 -2.904 0.054 1.00 96.00 67 LEU A CA 1
ATOM 483 C C . LEU A 1 67 ? 5.559 -4.405 -0.167 1.00 96.00 67 LEU A C 1
ATOM 485 O O . LEU A 1 67 ? 4.573 -4.860 -0.752 1.00 96.00 67 LEU A O 1
ATOM 489 N N . GLU A 1 68 ? 6.479 -5.163 0.415 1.00 93.31 68 GLU A N 1
ATOM 490 C CA . GLU A 1 68 ? 6.335 -6.608 0.566 1.00 93.31 68 GLU A CA 1
ATOM 491 C C . GLU A 1 68 ? 5.058 -6.967 1.354 1.00 93.31 68 GLU A C 1
ATOM 493 O O . GLU A 1 68 ? 4.600 -6.168 2.187 1.00 93.31 68 GLU A O 1
ATOM 498 N N . PRO A 1 69 ? 4.510 -8.187 1.189 1.00 92.75 69 PRO A N 1
ATOM 499 C CA . PRO A 1 69 ? 3.298 -8.620 1.888 1.00 92.75 69 PRO A CA 1
ATOM 500 C C . PRO A 1 69 ? 3.346 -8.423 3.411 1.00 92.75 69 PRO A C 1
ATOM 502 O O . PRO A 1 69 ? 2.375 -7.968 4.012 1.00 92.75 69 PRO A O 1
ATOM 505 N N . ALA A 1 70 ? 4.492 -8.678 4.049 1.00 94.25 70 ALA A N 1
ATOM 506 C CA . ALA A 1 70 ? 4.662 -8.443 5.484 1.00 94.25 70 ALA A CA 1
ATOM 507 C C . ALA A 1 70 ? 4.599 -6.947 5.851 1.00 94.25 70 ALA A C 1
ATOM 509 O O . ALA A 1 70 ? 4.072 -6.582 6.903 1.00 94.25 70 ALA A O 1
ATOM 510 N N . GLY A 1 71 ? 5.086 -6.066 4.972 1.00 95.44 71 GLY A N 1
ATOM 511 C CA . GLY A 1 71 ? 4.968 -4.616 5.122 1.00 95.44 71 GLY A CA 1
ATOM 512 C C . GLY A 1 71 ? 3.513 -4.150 5.093 1.00 95.44 71 GLY A C 1
ATOM 513 O O . GLY A 1 71 ? 3.133 -3.263 5.858 1.00 95.44 71 GLY A O 1
ATOM 514 N N . LEU A 1 72 ? 2.661 -4.799 4.292 1.00 95.56 72 LEU A N 1
ATOM 515 C CA . LEU A 1 72 ? 1.228 -4.515 4.278 1.00 95.56 72 LEU A CA 1
ATOM 516 C C . LEU A 1 72 ? 0.538 -4.852 5.600 1.00 95.56 72 LEU A C 1
ATOM 518 O O . LEU A 1 72 ? -0.502 -4.262 5.856 1.00 95.56 72 LEU A O 1
ATOM 522 N N . LEU A 1 73 ? 1.079 -5.711 6.462 1.00 95.06 73 LEU A N 1
ATOM 523 C CA . LEU A 1 73 ? 0.472 -6.024 7.765 1.00 95.06 73 LEU A CA 1
ATOM 524 C C . LEU A 1 73 ? 0.783 -4.982 8.850 1.00 95.06 73 LEU A C 1
ATOM 526 O O . LEU A 1 73 ? 0.238 -5.046 9.948 1.00 95.06 73 LEU A O 1
ATOM 530 N N . GLN A 1 74 ? 1.647 -4.010 8.561 1.00 95.25 74 GLN A N 1
ATOM 531 C CA . GLN A 1 74 ? 2.059 -3.000 9.530 1.00 95.25 74 GLN A CA 1
ATOM 532 C C . GLN A 1 74 ? 1.056 -1.842 9.642 1.00 95.25 74 GLN A C 1
ATOM 534 O O . GLN A 1 74 ? 0.204 -1.644 8.773 1.00 95.25 74 GLN A O 1
ATOM 539 N N . SER A 1 75 ? 1.198 -1.046 10.707 1.00 93.75 75 SER A N 1
ATOM 540 C CA . SER A 1 75 ? 0.414 0.167 10.974 1.00 93.75 75 SER A CA 1
ATOM 541 C C . SER A 1 75 ? 0.576 1.233 9.886 1.00 93.75 75 SER A C 1
ATOM 543 O O . SER A 1 75 ? 1.572 1.260 9.159 1.00 93.75 75 SER A O 1
ATOM 545 N N . THR A 1 76 ? -0.388 2.152 9.774 1.00 93.06 76 THR A N 1
ATOM 546 C CA . THR A 1 76 ? -0.338 3.234 8.768 1.00 93.06 76 THR A CA 1
ATOM 547 C C . THR A 1 76 ? 0.948 4.074 8.842 1.00 93.06 76 THR A C 1
ATOM 549 O O . THR A 1 76 ? 1.549 4.293 7.786 1.00 93.06 76 THR A O 1
ATOM 552 N N . PRO A 1 77 ? 1.439 4.493 10.029 1.00 92.06 77 PRO A N 1
ATOM 553 C CA . PRO A 1 77 ? 2.706 5.220 10.135 1.00 92.06 77 PRO A CA 1
ATOM 554 C C . PRO A 1 77 ? 3.913 4.419 9.630 1.00 92.06 77 PRO A C 1
ATOM 556 O O . PRO A 1 77 ? 4.747 4.961 8.912 1.00 92.06 77 PRO A O 1
ATOM 559 N N . LEU A 1 78 ? 3.986 3.119 9.938 1.00 94.06 78 LEU A N 1
ATOM 560 C CA . LEU A 1 78 ? 5.096 2.268 9.496 1.00 94.06 78 LEU A CA 1
ATOM 561 C C . LEU A 1 78 ? 5.081 2.044 7.982 1.00 94.06 78 LEU A C 1
ATOM 563 O O . LEU A 1 78 ? 6.131 2.118 7.346 1.00 94.06 78 LEU A O 1
ATOM 567 N N . ARG A 1 79 ? 3.899 1.831 7.386 1.00 96.50 79 ARG A N 1
ATOM 568 C CA . ARG A 1 79 ? 3.765 1.725 5.924 1.00 96.50 79 ARG A CA 1
ATOM 569 C C . ARG A 1 79 ? 4.217 3.009 5.229 1.00 96.50 79 ARG A C 1
ATOM 571 O O . ARG A 1 79 ? 4.956 2.929 4.258 1.00 96.50 79 ARG A O 1
ATOM 578 N N . ARG A 1 80 ? 3.818 4.183 5.738 1.00 95.19 80 ARG A N 1
ATOM 579 C CA . ARG A 1 80 ? 4.258 5.486 5.206 1.00 95.19 80 ARG A CA 1
ATOM 580 C C . ARG A 1 80 ? 5.766 5.676 5.331 1.00 95.19 80 ARG A C 1
ATOM 582 O O . ARG A 1 80 ? 6.384 6.053 4.347 1.00 95.19 80 ARG A O 1
ATOM 589 N N . SER A 1 81 ? 6.350 5.335 6.480 1.00 95.75 81 SER A N 1
ATOM 590 C CA . SER A 1 81 ? 7.799 5.443 6.682 1.00 95.75 81 SER A CA 1
ATOM 591 C C . SER A 1 81 ? 8.590 4.584 5.691 1.00 95.75 81 SER A C 1
ATOM 593 O O . SER A 1 81 ? 9.557 5.045 5.096 1.00 95.75 81 SER A O 1
ATOM 595 N N . ARG A 1 82 ? 8.123 3.364 5.396 1.00 96.25 82 ARG A N 1
ATOM 596 C CA . ARG A 1 82 ? 8.736 2.514 4.359 1.00 96.25 82 ARG A CA 1
ATOM 597 C C . ARG A 1 82 ? 8.607 3.070 2.938 1.00 96.25 82 ARG A C 1
ATOM 599 O O . ARG A 1 82 ? 9.393 2.685 2.081 1.00 96.25 82 ARG A O 1
ATOM 606 N N . LEU A 1 83 ? 7.635 3.944 2.683 1.00 96.94 83 LEU A N 1
ATOM 607 C CA . LEU A 1 83 ? 7.407 4.572 1.379 1.00 96.94 83 LEU A CA 1
ATOM 608 C C . LEU A 1 83 ? 8.130 5.917 1.222 1.00 96.94 83 LEU A C 1
ATOM 610 O O . LEU A 1 83 ? 8.131 6.461 0.121 1.00 96.94 83 LEU A O 1
ATOM 614 N N . GLU A 1 84 ? 8.778 6.440 2.271 1.00 94.44 84 GLU A N 1
ATOM 615 C CA . GLU A 1 84 ? 9.524 7.711 2.221 1.00 94.44 84 GLU A CA 1
ATOM 616 C C . GLU A 1 84 ? 10.557 7.727 1.085 1.00 94.44 84 GLU A C 1
ATOM 618 O O . GLU A 1 84 ? 10.778 8.763 0.457 1.00 94.44 84 GLU A O 1
ATOM 623 N N . GLY A 1 85 ? 11.121 6.559 0.755 1.00 92.81 85 GLY A N 1
ATOM 624 C CA . GLY A 1 85 ? 12.051 6.373 -0.358 1.00 92.81 85 GLY A CA 1
ATOM 625 C C . GLY A 1 85 ? 11.482 6.696 -1.742 1.00 92.81 85 GLY A C 1
ATOM 626 O O . GLY A 1 85 ? 12.269 6.922 -2.649 1.00 92.81 85 GLY A O 1
ATOM 627 N N . TRP A 1 86 ? 10.158 6.777 -1.912 1.00 95.88 86 TRP A N 1
ATOM 628 C CA . TRP A 1 86 ? 9.492 7.192 -3.156 1.00 95.88 86 TRP A CA 1
ATOM 629 C C . TRP A 1 86 ? 9.033 8.654 -3.141 1.00 95.88 86 TRP A C 1
ATOM 631 O O . TRP A 1 86 ? 8.400 9.109 -4.091 1.00 95.88 86 TRP A O 1
ATOM 641 N N . LEU A 1 87 ? 9.373 9.408 -2.090 1.00 95.50 87 LEU A N 1
ATOM 642 C CA . LEU A 1 87 ? 9.153 10.855 -2.001 1.00 95.50 87 LEU A CA 1
ATOM 643 C C . LEU A 1 87 ? 7.673 11.273 -2.082 1.00 95.50 87 LEU A C 1
ATOM 645 O O . LEU A 1 87 ? 7.349 12.350 -2.582 1.00 95.50 87 LEU A O 1
ATOM 649 N N . PHE A 1 88 ? 6.769 10.442 -1.561 1.00 95.50 88 PHE A N 1
ATOM 650 C CA . PHE A 1 88 ? 5.357 10.780 -1.390 1.00 95.50 88 PHE A CA 1
ATOM 651 C C . PHE A 1 88 ? 4.827 10.258 -0.052 1.00 95.50 88 PHE A C 1
ATOM 653 O O . PHE A 1 88 ? 5.338 9.276 0.487 1.00 95.50 88 PHE A O 1
ATOM 660 N N . THR A 1 89 ? 3.744 10.859 0.451 1.00 95.25 89 THR A N 1
ATOM 661 C CA . THR A 1 89 ? 2.975 10.262 1.548 1.00 95.25 89 THR A CA 1
ATOM 662 C C . THR A 1 89 ? 1.758 9.523 1.010 1.00 95.25 89 THR A C 1
ATOM 664 O O . THR A 1 89 ? 0.915 10.099 0.324 1.00 95.25 89 THR A O 1
ATOM 667 N N . CYS A 1 90 ? 1.628 8.237 1.342 1.00 96.00 90 CYS A N 1
ATOM 668 C CA . CYS A 1 90 ? 0.503 7.427 0.885 1.00 96.00 90 CYS A CA 1
ATOM 669 C C . CYS A 1 90 ? -0.842 7.917 1.455 1.00 96.00 90 CYS A C 1
ATOM 671 O O . CYS A 1 90 ? -1.044 7.975 2.678 1.00 96.00 90 CYS A O 1
ATOM 673 N N . ARG A 1 91 ? -1.776 8.209 0.539 1.00 95.19 91 ARG A N 1
ATOM 674 C CA . ARG A 1 91 ? -3.153 8.667 0.796 1.00 95.19 91 ARG A CA 1
ATOM 675 C C . ARG A 1 91 ? -4.222 7.729 0.213 1.00 95.19 91 ARG A C 1
ATOM 677 O O . ARG A 1 91 ? -5.358 8.143 0.015 1.00 95.19 91 ARG A O 1
ATOM 684 N N . CYS A 1 92 ? -3.874 6.464 -0.048 1.00 96.19 92 CYS A N 1
ATOM 685 C CA . CYS A 1 92 ? -4.856 5.457 -0.467 1.00 96.19 92 CYS A CA 1
ATOM 686 C C . CYS A 1 92 ? -5.962 5.272 0.591 1.00 96.19 92 CYS A C 1
ATOM 688 O O . CYS A 1 92 ? -5.752 5.593 1.764 1.00 96.19 92 CYS A O 1
ATOM 690 N N . GLN A 1 93 ? -7.093 4.675 0.198 1.00 94.50 93 GLN A N 1
ATOM 691 C CA . GLN A 1 93 ? -8.268 4.453 1.056 1.00 94.50 93 GLN A CA 1
ATOM 692 C C . GLN A 1 93 ? -7.921 3.853 2.426 1.00 94.50 93 GLN A C 1
ATOM 694 O O . GLN A 1 93 ? -8.459 4.262 3.450 1.00 94.50 93 GLN A O 1
ATOM 699 N N . ARG A 1 94 ? -6.976 2.909 2.470 1.00 94.94 94 ARG A N 1
ATOM 700 C CA . ARG A 1 94 ? -6.541 2.279 3.721 1.00 94.94 94 ARG A CA 1
ATOM 701 C C . ARG A 1 94 ? -5.725 3.214 4.619 1.00 94.94 94 ARG A C 1
ATOM 703 O O . ARG A 1 94 ? -5.817 3.127 5.837 1.00 94.94 94 ARG A O 1
ATOM 710 N N . CYS A 1 95 ? -4.906 4.090 4.042 1.00 93.31 95 CYS A N 1
ATOM 711 C CA . CYS A 1 95 ? -4.094 5.054 4.792 1.00 93.31 95 CYS A CA 1
ATOM 712 C C . CYS A 1 95 ? -4.885 6.299 5.220 1.00 93.31 95 CYS A C 1
ATOM 714 O O . CYS A 1 95 ? -4.442 7.015 6.118 1.00 93.31 95 CYS A O 1
ATOM 716 N N . THR A 1 96 ? -6.023 6.572 4.583 1.00 92.06 96 THR A N 1
ATOM 717 C CA . THR A 1 96 ? -6.961 7.640 4.964 1.00 92.06 96 THR A CA 1
ATOM 718 C C . THR A 1 96 ? -8.124 7.132 5.811 1.00 92.06 96 THR A C 1
ATOM 720 O O . THR A 1 96 ? -8.908 7.941 6.307 1.00 92.06 96 THR A O 1
ATOM 723 N N . TRP A 1 97 ? -8.223 5.814 6.023 1.00 92.62 97 TRP A N 1
ATOM 724 C CA . TRP A 1 97 ? -9.244 5.227 6.880 1.00 92.62 97 TRP A CA 1
ATOM 725 C C . TRP A 1 97 ? -9.122 5.763 8.317 1.00 92.62 97 TRP A C 1
ATOM 727 O O . TRP A 1 97 ? -8.003 5.825 8.838 1.00 92.62 97 TRP A O 1
ATOM 737 N N . PRO A 1 98 ? -10.232 6.120 8.993 1.00 89.56 98 PRO A N 1
ATOM 738 C CA . PRO A 1 98 ? -10.193 6.699 10.341 1.00 89.56 98 PRO A CA 1
ATOM 739 C C . PRO A 1 98 ? -9.564 5.796 11.412 1.00 89.56 98 PRO A C 1
ATOM 741 O O . PRO A 1 98 ? -9.109 6.299 12.436 1.00 89.56 98 PRO A O 1
ATOM 744 N N . ALA A 1 99 ? -9.537 4.485 11.174 1.00 90.69 99 ALA A N 1
ATOM 745 C CA . ALA A 1 99 ? -8.997 3.471 12.074 1.00 90.69 99 ALA A CA 1
ATOM 746 C C . ALA A 1 99 ? -7.740 2.813 11.488 1.00 90.69 99 ALA A C 1
ATOM 748 O O . ALA A 1 99 ? -7.670 2.543 10.286 1.00 90.69 99 ALA A O 1
ATOM 749 N N . ASP A 1 100 ? -6.776 2.461 12.329 1.00 91.38 100 ASP A N 1
ATOM 750 C CA . ASP A 1 100 ? -5.669 1.603 11.929 1.00 91.38 100 ASP A CA 1
ATOM 751 C C . ASP A 1 100 ? -6.028 0.137 12.172 1.00 91.38 100 ASP A C 1
ATOM 753 O O . ASP A 1 100 ? -5.863 -0.396 13.270 1.00 91.38 100 ASP A O 1
ATOM 757 N N . LEU A 1 101 ? -6.496 -0.529 11.117 1.00 91.31 101 LEU A N 1
ATOM 758 C CA . LEU A 1 101 ? -6.962 -1.917 11.184 1.00 91.31 101 LEU A CA 1
ATOM 759 C C . LEU A 1 101 ?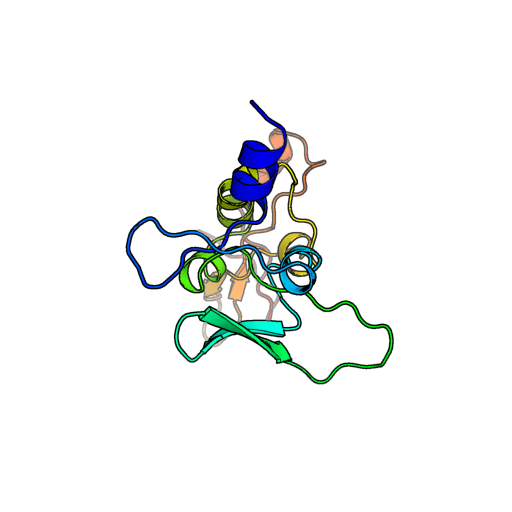 -5.865 -2.930 11.565 1.00 91.31 101 LEU A C 1
ATOM 761 O O . LEU A 1 101 ? -6.178 -4.070 11.888 1.00 91.31 101 LEU A O 1
ATOM 765 N N . ALA A 1 102 ? -4.587 -2.535 11.549 1.00 91.94 102 ALA A N 1
ATOM 766 C CA . ALA A 1 102 ? -3.483 -3.374 12.021 1.00 91.94 102 ALA A CA 1
ATOM 767 C C . ALA A 1 102 ? -3.252 -3.276 13.543 1.00 91.94 102 ALA A C 1
ATOM 769 O O . ALA A 1 102 ? -2.423 -4.000 14.089 1.00 91.94 102 ALA A O 1
ATOM 770 N N . ARG A 1 103 ? -3.941 -2.362 14.237 1.00 91.56 103 ARG A N 1
ATOM 771 C CA . ARG A 1 103 ? -3.779 -2.092 15.672 1.00 91.56 103 ARG A CA 1
ATOM 772 C C . ARG A 1 103 ? -5.134 -2.144 16.374 1.00 91.56 103 ARG A C 1
ATOM 774 O O . ARG A 1 103 ? -5.661 -1.117 16.795 1.00 91.56 103 ARG A O 1
ATOM 781 N N . GLY A 1 104 ? -5.697 -3.348 16.452 1.00 92.94 104 GLY A N 1
ATOM 782 C CA . GLY A 1 104 ? -6.971 -3.635 17.112 1.00 92.94 104 GLY A CA 1
ATOM 783 C C . GLY A 1 104 ? -6.808 -4.446 18.396 1.00 92.94 104 GLY A C 1
ATOM 784 O O . GLY A 1 104 ? -5.932 -5.305 18.490 1.00 92.94 104 GLY A O 1
ATOM 785 N N . PHE A 1 105 ? -7.679 -4.186 19.366 1.00 93.56 105 PHE A N 1
ATOM 786 C CA . PHE A 1 105 ? -7.791 -4.919 20.625 1.00 93.56 105 PHE A CA 1
ATOM 787 C C . PHE A 1 105 ? -9.187 -5.53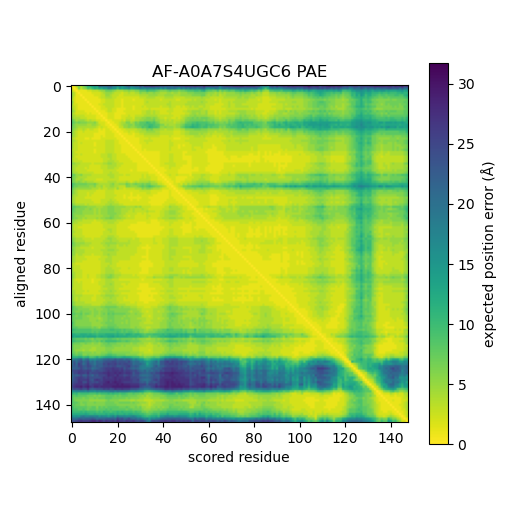0 20.740 1.00 93.56 105 PHE A C 1
ATOM 789 O O . PHE A 1 105 ? -10.163 -4.912 20.322 1.00 93.56 105 PHE A O 1
ATOM 796 N N . CYS A 1 106 ? -9.302 -6.725 21.319 1.00 94.50 106 CYS A N 1
ATOM 797 C CA . CYS A 1 106 ? -10.609 -7.323 21.590 1.00 94.50 106 CYS A CA 1
ATOM 798 C C . CYS A 1 106 ? -11.432 -6.429 22.530 1.00 94.50 106 CYS A C 1
ATOM 800 O O . CYS A 1 106 ? -10.886 -5.865 23.481 1.00 94.50 106 CYS A O 1
ATOM 802 N N . CYS A 1 107 ? -12.741 -6.337 22.289 1.00 94.56 107 CYS A N 1
ATOM 803 C CA . CYS A 1 107 ? -13.658 -5.653 23.196 1.00 94.56 107 CYS A CA 1
ATOM 804 C C . CYS A 1 107 ? -13.611 -6.253 24.616 1.00 94.56 107 CYS A C 1
ATOM 806 O O . CYS A 1 107 ? -13.427 -7.460 24.787 1.00 94.56 107 CYS A O 1
ATOM 808 N N . VAL A 1 108 ? -13.802 -5.401 25.627 1.00 92.38 108 VAL A N 1
ATOM 809 C CA . VAL A 1 108 ? -13.805 -5.787 27.049 1.00 92.38 108 VAL A CA 1
ATOM 810 C C . VAL A 1 108 ? -15.142 -6.358 27.526 1.00 92.38 108 VAL A C 1
ATOM 812 O O . VAL A 1 108 ? -15.171 -7.041 28.548 1.00 92.38 108 VAL A O 1
ATOM 815 N N . ASP A 1 109 ? -16.237 -6.092 26.809 1.00 93.62 109 ASP A N 1
ATOM 816 C CA . ASP A 1 109 ? -17.569 -6.573 27.176 1.00 93.62 109 ASP A CA 1
ATOM 817 C C . ASP A 1 109 ? -17.676 -8.102 26.984 1.00 93.62 109 ASP A C 1
ATOM 819 O O . ASP A 1 109 ? -17.491 -8.597 25.861 1.00 93.62 109 ASP A O 1
ATOM 823 N N . PRO A 1 110 ? -17.958 -8.881 28.048 1.00 91.19 110 PRO A N 1
ATOM 824 C CA . PRO A 1 110 ? -18.069 -10.329 27.956 1.00 91.19 110 PRO A CA 1
ATOM 825 C C . PRO A 1 110 ? -19.129 -10.773 26.940 1.00 91.19 110 PRO A C 1
ATOM 827 O O . PRO A 1 110 ? -20.327 -10.592 27.125 1.00 91.19 110 PRO A O 1
ATOM 830 N N . GLY A 1 111 ? -18.681 -11.441 25.877 1.00 93.06 111 GLY A N 1
ATOM 831 C CA . GLY A 1 111 ? -19.553 -11.954 24.815 1.00 93.06 111 GLY A CA 1
ATOM 832 C C . GLY A 1 111 ? -19.598 -11.075 23.566 1.00 93.06 111 GLY A C 1
ATOM 833 O O . GLY A 1 111 ? -20.043 -11.550 22.518 1.00 93.06 111 GLY A O 1
ATOM 834 N N . CYS A 1 112 ? -19.060 -9.856 23.624 1.00 96.06 112 CYS A N 1
ATOM 835 C CA . CYS A 1 112 ? -18.803 -9.065 22.432 1.00 96.06 112 CYS A CA 1
ATOM 836 C C . CYS A 1 112 ? -17.623 -9.659 21.639 1.00 96.06 112 CYS A C 1
ATOM 838 O O . CYS A 1 112 ? -16.615 -10.080 22.203 1.00 96.06 112 CYS A O 1
ATOM 840 N N . ARG A 1 113 ? -17.752 -9.711 20.306 1.00 96.12 113 ARG A N 1
ATOM 841 C CA . ARG A 1 113 ? -16.696 -10.164 19.373 1.00 96.12 113 ARG A CA 1
ATOM 842 C C . ARG A 1 113 ? -16.104 -9.021 18.548 1.00 96.12 113 ARG A C 1
ATOM 844 O O . ARG A 1 113 ? -15.418 -9.277 17.562 1.00 96.12 113 ARG A O 1
ATOM 851 N N . GLY A 1 114 ? -16.423 -7.784 18.916 1.00 95.88 114 GLY A N 1
ATOM 852 C CA . GLY A 1 114 ? -15.923 -6.606 18.228 1.00 95.88 114 GLY A CA 1
ATOM 853 C C . GLY A 1 114 ? -14.498 -6.245 18.633 1.00 95.88 114 GLY A C 1
ATOM 854 O O . GLY A 1 114 ? -13.913 -6.811 19.563 1.00 95.88 114 GLY A O 1
ATOM 855 N N . THR A 1 115 ? -13.962 -5.265 17.922 1.00 95.88 115 THR A N 1
ATOM 856 C CA . THR A 1 115 ? -12.586 -4.790 18.034 1.00 95.88 115 THR A CA 1
ATOM 857 C C . THR A 1 115 ? -12.571 -3.287 18.294 1.00 95.88 115 THR A C 1
ATOM 859 O O . THR A 1 115 ? -13.318 -2.524 17.683 1.00 95.88 115 THR A O 1
ATOM 862 N N . CYS A 1 116 ? -11.704 -2.851 19.202 1.00 95.06 116 CYS A N 1
ATOM 863 C CA . CYS A 1 116 ? -11.399 -1.448 19.452 1.00 95.06 116 CYS A CA 1
ATOM 864 C C . CYS A 1 116 ? -10.080 -1.116 18.743 1.00 95.06 116 CYS A C 1
ATOM 866 O O . CYS A 1 116 ? -9.023 -1.629 19.119 1.00 95.06 116 CYS A O 1
ATOM 868 N N . PHE A 1 117 ? -10.127 -0.297 17.694 1.00 94.12 117 PHE A N 1
ATOM 869 C CA . PHE A 1 117 ? -8.949 0.043 16.888 1.00 94.12 117 PHE A CA 1
ATOM 870 C C . PHE A 1 117 ? -8.288 1.335 17.353 1.00 94.12 117 PHE A C 1
ATOM 872 O O . PHE A 1 117 ? -8.953 2.261 17.808 1.00 94.12 117 PHE A O 1
ATOM 879 N N . ILE A 1 118 ? -6.972 1.441 17.189 1.00 91.38 118 ILE A N 1
ATOM 880 C CA . ILE A 1 118 ? -6.278 2.721 17.353 1.00 91.38 118 ILE A CA 1
ATOM 881 C C . ILE A 1 118 ? -6.677 3.657 16.200 1.00 91.38 118 ILE A C 1
ATOM 883 O O . ILE A 1 118 ? -6.637 3.228 15.043 1.00 91.38 118 ILE A O 1
ATOM 887 N N . PRO A 1 119 ? -7.032 4.926 16.466 1.00 88.62 119 PRO A N 1
ATOM 888 C CA . PRO A 1 119 ? -7.312 5.886 15.406 1.00 88.62 119 PRO A CA 1
ATOM 889 C C . PRO A 1 119 ? -6.087 6.113 14.506 1.00 88.62 119 PRO A C 1
ATOM 891 O O . PRO A 1 119 ? -4.930 6.100 14.944 1.00 88.62 119 PRO A O 1
ATOM 894 N N . SER A 1 120 ? -6.336 6.339 13.220 1.00 83.06 120 SER A N 1
ATOM 895 C CA . SER A 1 120 ? -5.297 6.740 12.273 1.00 83.06 120 SER A CA 1
ATOM 896 C C . SER A 1 120 ? -4.873 8.187 12.527 1.00 83.06 120 SER A C 1
ATOM 898 O O . SER A 1 120 ? -5.714 9.074 12.658 1.00 83.06 120 SER A O 1
ATOM 900 N N . VAL A 1 121 ? -3.562 8.444 12.534 1.00 71.62 121 VAL A N 1
ATOM 901 C CA . VAL A 1 121 ? -3.015 9.808 12.632 1.00 71.62 121 VAL A CA 1
ATOM 902 C C . VAL A 1 121 ? -3.327 10.559 11.333 1.00 71.62 121 VAL A C 1
ATOM 904 O O . VAL A 1 121 ? -2.924 10.120 10.247 1.00 71.62 121 VAL A O 1
ATOM 907 N N . ARG A 1 122 ? -4.065 11.669 11.435 1.00 66.25 122 ARG A N 1
ATOM 908 C CA . ARG A 1 122 ? -4.361 12.562 10.305 1.00 66.25 122 ARG A CA 1
ATOM 909 C C . ARG A 1 122 ? -3.200 13.547 10.161 1.00 66.25 122 ARG A C 1
ATOM 911 O O . ARG A 1 122 ? -2.674 14.012 11.156 1.00 66.25 122 ARG A O 1
ATOM 918 N N . GLU A 1 123 ? -2.766 13.846 8.940 1.00 57.72 123 GLU A N 1
ATOM 919 C CA . GLU A 1 123 ? -1.594 14.720 8.730 1.00 57.72 123 GLU A CA 1
ATOM 920 C C . GLU A 1 123 ? -1.819 16.160 9.221 1.00 57.72 123 GLU A C 1
ATOM 922 O O . GLU A 1 123 ? -0.858 16.832 9.577 1.00 57.72 123 GLU A O 1
ATOM 927 N N . ASP A 1 124 ? -3.079 16.597 9.295 1.00 56.94 124 ASP A N 1
ATOM 928 C CA . ASP A 1 124 ? -3.466 17.946 9.727 1.00 56.94 124 ASP A CA 1
ATOM 929 C C . ASP A 1 124 ? -3.683 18.063 11.250 1.00 56.94 124 ASP A C 1
ATOM 931 O O . ASP A 1 124 ? -4.099 19.117 11.725 1.00 56.94 124 ASP A O 1
ATOM 935 N N . SER A 1 125 ? -3.470 16.984 12.016 1.00 55.41 125 SER A N 1
ATOM 936 C CA . SER A 1 125 ? -3.739 16.974 13.457 1.00 55.41 125 SER A CA 1
ATOM 937 C C . SER A 1 125 ? -2.593 17.612 14.242 1.00 55.41 125 SER A C 1
ATOM 939 O O . SER A 1 125 ? -1.442 17.189 14.099 1.00 55.41 125 SER A O 1
ATOM 941 N N . ASP A 1 126 ? -2.900 18.580 15.108 1.00 51.28 126 ASP A N 1
ATOM 942 C CA . ASP A 1 126 ? -1.920 19.209 15.999 1.00 51.28 126 ASP A CA 1
ATOM 943 C C . ASP A 1 126 ? -1.216 18.166 16.890 1.00 51.28 126 ASP A C 1
ATOM 945 O O . ASP A 1 126 ? -1.778 17.128 17.247 1.00 51.28 126 ASP A O 1
ATOM 949 N N . ALA A 1 127 ? 0.010 18.456 17.343 1.00 52.38 127 ALA A N 1
ATOM 950 C CA . ALA A 1 127 ? 0.787 17.556 18.211 1.00 52.38 127 ALA A CA 1
ATOM 951 C C . ALA A 1 127 ? 0.054 17.149 19.515 1.00 52.38 127 ALA A C 1
ATOM 953 O O . ALA A 1 127 ? 0.369 16.117 20.107 1.00 52.38 127 ALA A O 1
ATOM 954 N N . HIS A 1 128 ? -0.943 17.933 19.943 1.00 47.53 128 HIS A N 1
ATOM 955 C CA . HIS A 1 128 ? -1.820 17.626 21.075 1.00 47.53 128 HIS A CA 1
ATOM 956 C C . HIS A 1 128 ? -2.852 16.521 20.750 1.00 47.53 128 HIS A C 1
ATOM 958 O O . HIS A 1 128 ? -3.120 15.663 21.589 1.00 47.53 128 HIS A O 1
ATOM 964 N N . GLU A 1 129 ? -3.368 16.462 19.516 1.00 50.06 129 GLU A N 1
ATOM 965 C CA . GLU A 1 129 ? -4.245 15.382 19.029 1.00 50.06 129 GLU A CA 1
ATOM 966 C C . GLU A 1 129 ? -3.474 14.066 18.831 1.00 50.06 129 GLU A C 1
ATOM 968 O O . GLU A 1 129 ? -4.008 12.983 19.072 1.00 50.06 129 GLU A O 1
ATOM 973 N N . ALA A 1 130 ? -2.180 14.139 18.501 1.00 49.88 130 ALA A N 1
ATOM 974 C CA . ALA A 1 13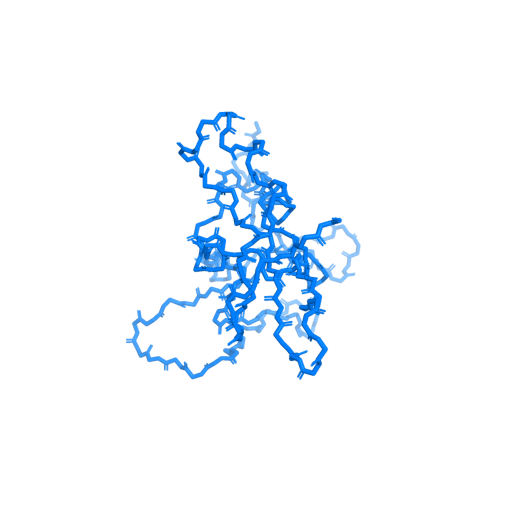0 ? -1.305 12.967 18.442 1.00 49.88 130 ALA A CA 1
ATOM 975 C C . ALA A 1 130 ? -1.120 12.277 19.814 1.00 49.88 130 ALA A C 1
ATOM 977 O O . ALA A 1 130 ? -0.876 11.073 19.865 1.00 49.88 130 ALA A O 1
ATOM 978 N N . GLN A 1 131 ? -1.280 13.003 20.928 1.00 46.31 131 GLN A N 1
ATOM 979 C CA . GLN A 1 131 ? -1.311 12.433 22.284 1.00 46.31 131 GLN A CA 1
ATOM 980 C C . GLN A 1 131 ? -2.692 11.886 22.682 1.00 46.31 131 GLN A C 1
ATOM 982 O O . GLN A 1 131 ? -2.756 10.932 23.457 1.00 46.31 131 GLN A O 1
ATOM 987 N N . ALA A 1 132 ? -3.785 12.390 22.095 1.00 49.34 132 ALA A N 1
ATOM 988 C CA . ALA A 1 132 ? -5.111 11.767 22.190 1.00 49.34 132 ALA A CA 1
ATOM 989 C C . ALA A 1 132 ? -5.188 10.413 21.443 1.00 49.34 132 ALA A C 1
ATOM 991 O O . ALA A 1 132 ? -6.037 9.580 21.754 1.00 49.34 132 ALA A O 1
ATOM 992 N N . ALA A 1 133 ? -4.248 10.141 20.527 1.00 55.00 133 ALA A N 1
ATOM 993 C CA . ALA A 1 133 ? -4.136 8.897 19.755 1.00 55.00 133 ALA A CA 1
ATOM 994 C C . ALA A 1 133 ? -3.702 7.648 20.560 1.00 55.00 133 ALA A C 1
ATOM 996 O O . ALA A 1 133 ? -3.458 6.591 19.973 1.00 55.00 133 ALA A 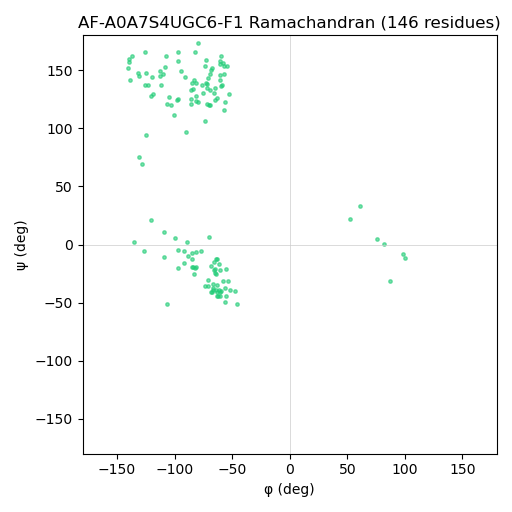O 1
ATOM 997 N N . LEU A 1 134 ? -3.588 7.752 21.889 1.00 62.00 134 LEU A N 1
ATOM 998 C CA . LEU A 1 134 ? -3.393 6.603 22.783 1.00 62.00 134 LEU A CA 1
ATOM 999 C C . LEU A 1 134 ? -4.712 5.913 23.163 1.00 62.00 134 LEU A C 1
ATOM 1001 O O . LEU A 1 134 ? -4.682 4.756 23.580 1.00 62.00 134 LEU A O 1
ATOM 1005 N N . ALA A 1 135 ? -5.854 6.590 23.010 1.00 79.06 135 ALA A N 1
ATOM 1006 C CA . ALA A 1 135 ? -7.162 5.986 23.229 1.00 79.06 135 ALA A CA 1
ATOM 1007 C C . ALA A 1 135 ? -7.626 5.244 21.967 1.00 79.06 135 ALA A C 1
ATOM 1009 O O . ALA A 1 135 ? -7.543 5.767 20.853 1.00 79.06 135 ALA A O 1
ATOM 1010 N N . THR A 1 136 ? -8.123 4.018 22.131 1.00 88.69 136 THR A N 1
ATOM 1011 C CA . THR A 1 136 ? -8.787 3.292 21.043 1.00 88.69 136 THR A CA 1
ATOM 1012 C C . THR A 1 136 ? -10.106 3.973 20.685 1.00 88.69 136 THR A C 1
ATOM 1014 O O . THR A 1 136 ? -10.777 4.534 21.549 1.00 88.69 136 THR A O 1
ATOM 1017 N N . GLN A 1 137 ? -10.536 3.844 19.435 1.00 90.75 137 GLN A N 1
ATOM 1018 C CA . GLN A 1 137 ? -11.924 4.089 19.059 1.00 90.75 137 GLN A CA 1
ATOM 1019 C C . GLN A 1 137 ? -12.861 3.121 19.805 1.00 90.75 137 GLN A C 1
ATOM 1021 O O . GLN A 1 137 ? -12.417 2.031 20.192 1.00 90.75 137 GLN A O 1
ATOM 1026 N N . PRO A 1 138 ? -14.142 3.491 19.997 1.00 93.62 138 PRO A N 1
ATOM 1027 C CA . PRO A 1 138 ? -15.139 2.582 20.545 1.00 93.62 138 PRO A CA 1
ATOM 1028 C C . PRO A 1 138 ? -15.210 1.279 19.750 1.00 93.62 138 PRO A C 1
ATOM 1030 O O . PRO A 1 138 ? -14.898 1.250 18.556 1.00 93.62 138 PRO A O 1
ATOM 1033 N N . CYS A 1 139 ? -15.638 0.208 20.412 1.00 95.19 139 CYS A N 1
ATOM 1034 C CA . CYS A 1 139 ? -15.805 -1.092 19.783 1.00 95.19 139 CYS A CA 1
ATOM 1035 C C . CYS A 1 139 ? -16.685 -0.990 18.529 1.00 95.19 139 CYS A C 1
ATOM 1037 O O . CYS A 1 139 ? -17.803 -0.476 18.588 1.00 95.19 139 CYS A O 1
ATOM 1039 N N . ASP A 1 140 ? -16.208 -1.545 17.417 1.00 95.25 140 ASP A N 1
ATOM 1040 C CA . ASP A 1 140 ? -16.914 -1.565 16.130 1.00 95.25 140 ASP A CA 1
ATOM 1041 C C . ASP A 1 140 ? -18.237 -2.359 16.132 1.00 95.25 140 ASP A C 1
ATOM 1043 O O . ASP A 1 140 ? -19.025 -2.233 15.195 1.00 95.25 140 ASP A O 1
ATOM 1047 N N . ALA A 1 141 ? -18.498 -3.148 17.180 1.00 96.38 141 ALA A N 1
ATOM 1048 C CA . ALA A 1 141 ? -19.708 -3.951 17.327 1.00 96.38 141 ALA A CA 1
ATOM 1049 C C . ALA A 1 141 ? -20.697 -3.395 18.364 1.00 96.38 141 ALA A C 1
ATOM 1051 O O . ALA A 1 141 ? -21.882 -3.269 18.059 1.00 96.38 141 ALA A O 1
ATOM 1052 N N . CYS A 1 142 ? -20.247 -3.092 19.590 1.00 95.88 142 CYS A N 1
ATOM 1053 C CA . CYS A 1 142 ? -21.133 -2.658 20.682 1.00 95.88 142 CYS A CA 1
ATOM 1054 C C . CYS A 1 142 ? -20.995 -1.177 21.067 1.00 95.88 142 CYS A C 1
ATOM 1056 O O . CYS A 1 142 ? -21.829 -0.677 21.814 1.00 95.88 142 CYS A O 1
ATOM 1058 N N . GLY A 1 143 ? -19.977 -0.468 20.568 1.00 94.50 143 GLY A N 1
ATOM 1059 C CA . GLY A 1 143 ? -19.738 0.941 20.896 1.00 94.50 143 GLY A CA 1
ATOM 1060 C C . GLY A 1 143 ? -19.137 1.199 22.283 1.00 94.50 143 GLY A C 1
ATOM 1061 O O . GLY A 1 143 ? -18.977 2.358 22.651 1.00 94.50 143 GLY A O 1
ATOM 1062 N N . GLU A 1 144 ? -18.781 0.160 23.042 1.00 92.25 144 GLU A N 1
ATOM 1063 C CA . GLU A 1 144 ? -18.104 0.317 24.335 1.00 92.25 144 GLU A CA 1
ATOM 1064 C C . GLU A 1 144 ? -16.657 0.800 24.169 1.00 92.25 144 GLU A C 1
ATOM 1066 O O . GLU A 1 144 ? -15.938 0.396 23.248 1.00 92.25 144 GLU A O 1
ATOM 1071 N N . GLU A 1 145 ? -16.211 1.651 25.090 1.00 89.94 145 GLU A N 1
ATOM 1072 C CA . GLU A 1 145 ? -14.832 2.140 25.143 1.00 89.94 145 GLU A CA 1
ATOM 1073 C C . GLU A 1 145 ? -13.923 1.142 25.869 1.00 89.94 145 GLU A C 1
ATOM 1075 O O . GLU A 1 145 ? -14.293 0.564 26.894 1.00 89.94 145 GLU A O 1
ATOM 1080 N N . LEU A 1 146 ? -12.692 0.972 25.379 1.00 84.69 146 LEU A N 1
ATOM 1081 C CA . LEU A 1 146 ? -11.694 0.162 26.071 1.00 84.69 146 LEU A CA 1
ATOM 1082 C C . LEU A 1 146 ? -11.191 0.933 27.304 1.00 84.69 146 LEU A C 1
ATOM 1084 O O . LEU A 1 146 ? -10.459 1.914 27.176 1.00 84.69 146 LEU A O 1
ATOM 1088 N N . ARG A 1 147 ? -11.601 0.512 28.503 1.00 74.38 147 ARG A N 1
ATOM 1089 C CA . ARG A 1 147 ? -11.138 1.095 29.773 1.00 74.38 147 ARG A CA 1
ATOM 1090 C C . ARG A 1 147 ? -10.002 0.242 30.335 1.00 74.38 147 ARG A C 1
ATOM 1092 O O . ARG A 1 147 ? -10.159 -0.973 30.445 1.00 74.38 147 ARG A O 1
ATOM 1099 N N . GLY A 1 148 ? -8.863 0.882 30.610 1.00 59.41 148 GLY A N 1
ATOM 1100 C CA . GLY A 1 148 ? -7.690 0.264 31.243 1.00 59.41 148 GLY A CA 1
ATOM 1101 C C . GLY A 1 148 ? -7.841 0.079 32.745 1.00 59.41 148 GLY A C 1
ATOM 1102 O O . GLY A 1 148 ? -8.686 0.781 33.345 1.00 59.41 148 GLY A O 1
#

Radius of gyration: 19.3 Å; Cα contacts (8 Å, |Δi|>4): 215; chains: 1; bounding box: 44×36×50 Å